Protein AF-A0ABD4SI12-F1 (afdb_monomer_lite)

Radius of gyration: 14.72 Å; chains: 1; bounding box: 30×26×32 Å

Sequence (57 aa):
MECASMAAVAAKRGAEFGQLLYTADSLANVKAHDDRDWGQASQAKALHICLRIIHNF

pLDDT: mean 91.06, std 7.19, range [60.25, 98.38]

Secondary structure (DSSP, 8-state):
--HHHHHHHHHHHT---------SS-TT-TTS---GGGGHHHHHHHHHHHHHHHHT-

Foldseek 3Di:
DCVVVVVVVCVVVVHDDDDDDDDQWDPPDPPDIDRVPRCPVPVVVSVVVVVVVVVVD

Organism: Lactobacillus delbrueckii subsp. lactis (NCBI:txid29397)

InterPro domains:
  IPR035994 Nucleoside phosphorylase superfamily [SSF53167] (1-56)

Structure (mmCIF, N/CA/C/O backbone):
data_AF-A0ABD4SI12-F1
#
_entry.id   AF-A0ABD4SI12-F1
#
loop_
_atom_site.group_PDB
_atom_site.id
_atom_site.type_symbol
_atom_site.label_atom_id
_atom_site.label_alt_id
_atom_site.label_comp_id
_atom_site.label_asym_id
_atom_site.label_entity_id
_atom_site.label_seq_id
_atom_site.pdbx_PDB_ins_code
_atom_site.Cartn_x
_atom_site.Cartn_y
_atom_site.Cartn_z
_atom_site.occupancy
_atom_site.B_iso_or_equiv
_atom_site.auth_seq_id
_atom_site.auth_comp_id
_atom_site.auth_asym_id
_atom_site.auth_atom_id
_atom_site.pdbx_PDB_model_num
ATOM 1 N N . MET A 1 1 ? -4.775 7.714 -6.038 1.00 74.62 1 MET A N 1
ATOM 2 C CA . MET A 1 1 ? -4.843 8.950 -5.229 1.00 74.62 1 MET A CA 1
ATOM 3 C C . MET A 1 1 ? -6.023 8.921 -4.229 1.00 74.62 1 MET A C 1
ATOM 5 O O . MET A 1 1 ? -6.734 9.904 -4.092 1.00 74.62 1 MET A O 1
ATOM 9 N N . GLU A 1 2 ? -6.217 7.829 -3.474 1.00 92.94 2 GLU A N 1
ATOM 10 C CA . GLU A 1 2 ? -7.429 7.584 -2.656 1.00 92.94 2 GLU A CA 1
ATOM 11 C C . GLU A 1 2 ? -7.123 7.398 -1.151 1.00 92.94 2 GLU A C 1
ATOM 13 O O . GLU A 1 2 ? -8.020 7.438 -0.306 1.00 92.94 2 GLU A O 1
ATOM 18 N N . CYS A 1 3 ? -5.842 7.230 -0.800 1.00 94.50 3 CYS A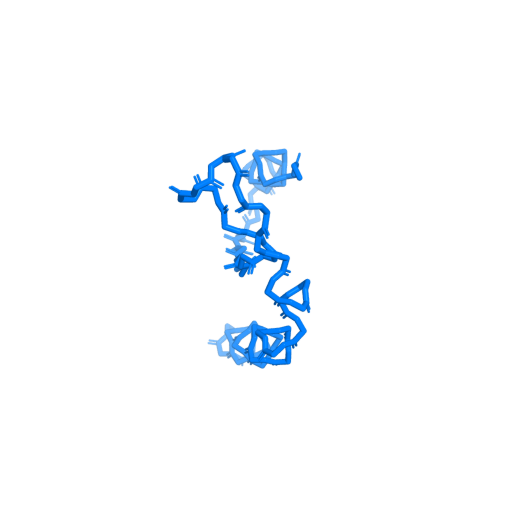 N 1
ATOM 19 C CA . CYS A 1 3 ? -5.374 6.757 0.508 1.00 94.50 3 CYS A CA 1
ATOM 20 C C . CYS A 1 3 ? -5.851 7.631 1.679 1.00 94.50 3 CYS A C 1
ATOM 22 O O . CYS A 1 3 ? -6.327 7.125 2.694 1.00 94.50 3 CYS A O 1
ATOM 24 N N . ALA A 1 4 ? -5.722 8.954 1.534 1.00 96.00 4 ALA A N 1
ATOM 25 C CA . ALA A 1 4 ? -6.053 9.905 2.592 1.00 96.00 4 ALA A CA 1
ATOM 26 C C . ALA A 1 4 ? -7.554 9.897 2.910 1.00 96.00 4 ALA A C 1
ATOM 28 O O . ALA A 1 4 ? -7.946 9.903 4.076 1.00 96.00 4 ALA A O 1
ATOM 29 N N . SER A 1 5 ? -8.398 9.824 1.878 1.00 96.94 5 SER A N 1
ATOM 30 C CA . SER A 1 5 ? -9.850 9.775 2.037 1.00 96.94 5 SER A CA 1
ATOM 31 C C . SER A 1 5 ? -10.296 8.480 2.715 1.00 96.94 5 SER A C 1
ATOM 33 O O . SER A 1 5 ? -11.124 8.532 3.622 1.00 96.94 5 SER A O 1
ATOM 35 N N . MET A 1 6 ? -9.724 7.332 2.338 1.00 97.19 6 MET A N 1
ATOM 36 C CA . MET A 1 6 ? -10.046 6.046 2.969 1.00 97.19 6 MET A CA 1
ATOM 37 C C . MET A 1 6 ? -9.648 6.014 4.449 1.00 97.19 6 MET A C 1
ATOM 39 O O . MET A 1 6 ? -10.473 5.658 5.291 1.00 97.19 6 MET A O 1
ATOM 43 N N . ALA A 1 7 ? -8.435 6.472 4.778 1.00 97.12 7 ALA A N 1
ATOM 44 C CA . ALA A 1 7 ? -7.971 6.560 6.161 1.00 97.12 7 ALA A CA 1
ATOM 45 C C . ALA A 1 7 ? -8.851 7.500 7.006 1.00 97.12 7 ALA A C 1
ATOM 47 O O . ALA A 1 7 ? -9.262 7.145 8.111 1.00 97.12 7 ALA A O 1
ATOM 48 N N . ALA A 1 8 ? -9.205 8.673 6.470 1.00 97.81 8 ALA A N 1
ATOM 49 C CA . ALA A 1 8 ? -10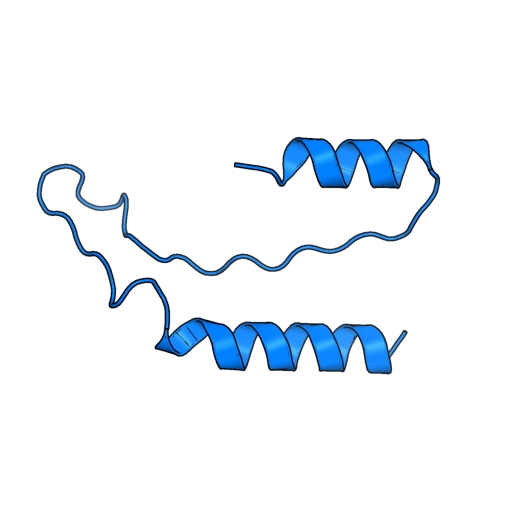.066 9.631 7.160 1.00 97.81 8 ALA A CA 1
ATOM 50 C C . ALA A 1 8 ? -11.479 9.077 7.413 1.00 97.81 8 ALA A C 1
ATOM 52 O O . ALA A 1 8 ? -12.043 9.271 8.492 1.00 97.81 8 ALA A O 1
ATOM 53 N N . VAL A 1 9 ? -12.059 8.367 6.440 1.00 98.06 9 VAL A N 1
ATOM 54 C CA . VAL A 1 9 ? -13.385 7.749 6.589 1.00 98.06 9 VAL A CA 1
ATOM 55 C C . VAL A 1 9 ? -13.359 6.616 7.615 1.00 98.06 9 VAL A C 1
ATOM 57 O O . VAL A 1 9 ? -14.283 6.539 8.424 1.00 98.06 9 VAL A O 1
ATOM 60 N N . ALA A 1 10 ? -12.323 5.773 7.620 1.00 97.88 10 ALA A N 1
ATOM 61 C CA . ALA A 1 10 ? -12.171 4.714 8.615 1.00 97.88 10 ALA A CA 1
ATOM 62 C C . ALA A 1 10 ? -12.064 5.285 10.035 1.00 97.88 10 ALA A C 1
ATOM 64 O O . ALA A 1 10 ? -12.825 4.879 10.913 1.00 97.88 10 ALA A O 1
ATOM 65 N N . ALA A 1 11 ? -11.225 6.311 10.226 1.00 98.06 11 ALA A N 1
ATOM 66 C CA . ALA A 1 11 ? -11.089 7.009 11.503 1.00 98.06 11 ALA A CA 1
ATOM 67 C C . ALA A 1 11 ? -12.419 7.625 11.966 1.00 98.06 11 ALA A C 1
ATOM 69 O O . ALA A 1 11 ? -12.833 7.425 13.105 1.00 98.06 11 ALA A O 1
ATOM 70 N N . LYS A 1 12 ? -13.146 8.307 11.067 1.00 98.38 12 LYS A N 1
ATOM 71 C CA . LYS A 1 12 ? -14.475 8.869 11.367 1.00 98.38 12 LYS A CA 1
ATOM 72 C C . LYS A 1 12 ? -15.492 7.796 11.775 1.00 98.38 12 LYS A C 1
ATOM 74 O O . LYS A 1 12 ? -16.397 8.083 12.553 1.00 98.38 12 LYS A O 1
ATOM 79 N N . ARG A 1 13 ? -15.387 6.590 11.214 1.00 98.12 13 ARG A N 1
ATOM 80 C CA . ARG A 1 13 ? -16.310 5.472 11.462 1.00 98.12 13 ARG A CA 1
ATOM 81 C C . ARG A 1 13 ? -15.877 4.560 12.615 1.00 98.12 13 ARG A C 1
ATOM 83 O O . ARG A 1 13 ? -16.627 3.645 12.931 1.00 98.12 13 ARG A O 1
ATOM 90 N N . GLY A 1 14 ? -14.713 4.792 13.225 1.00 97.75 14 GLY A N 1
ATOM 91 C CA . GLY A 1 14 ? -14.162 3.907 14.255 1.00 97.75 14 GLY A CA 1
ATOM 92 C C . GLY A 1 14 ? -13.796 2.515 13.729 1.00 97.75 14 GLY A C 1
ATOM 93 O O . GLY A 1 14 ? -13.880 1.547 14.474 1.00 97.75 14 GLY A O 1
ATOM 94 N N . ALA A 1 15 ? -13.447 2.404 12.444 1.00 96.62 15 ALA A N 1
ATOM 95 C CA . ALA A 1 15 ? -13.054 1.143 11.823 1.00 96.62 15 ALA A CA 1
ATOM 96 C C . ALA A 1 15 ? -11.530 0.971 11.838 1.00 96.62 15 ALA A C 1
ATOM 98 O O . ALA A 1 15 ? -10.790 1.923 11.578 1.00 96.62 15 ALA A O 1
ATOM 99 N N . GLU A 1 16 ? -11.067 -0.257 12.069 1.00 94.62 16 GLU A N 1
ATOM 100 C CA . GLU A 1 16 ? -9.673 -0.628 11.833 1.00 94.62 16 GLU A CA 1
ATOM 101 C C . GLU A 1 16 ? -9.386 -0.639 10.328 1.00 94.62 16 GLU A C 1
ATOM 103 O O . GLU A 1 16 ? -10.168 -1.159 9.529 1.00 94.62 16 GLU A O 1
ATOM 108 N N . PHE A 1 17 ? -8.279 -0.019 9.922 1.00 94.69 17 PHE A N 1
ATOM 109 C CA . PHE A 1 17 ? -7.955 0.175 8.514 1.00 94.69 17 PHE A CA 1
ATOM 110 C C . PHE A 1 17 ? -6.465 -0.004 8.243 1.00 94.69 17 PHE A C 1
ATOM 112 O O . PHE A 1 17 ? -5.619 0.579 8.919 1.00 94.69 17 PHE A O 1
ATOM 119 N N . GLY A 1 18 ? -6.160 -0.764 7.192 1.00 93.44 18 GLY A N 1
ATOM 120 C CA . GLY A 1 18 ? -4.821 -0.931 6.646 1.00 93.44 18 GLY A CA 1
ATOM 121 C C . GLY A 1 18 ? -4.852 -0.863 5.124 1.00 93.44 18 GLY A C 1
ATOM 122 O O . GLY A 1 18 ? -5.803 -1.316 4.488 1.00 93.44 18 GLY A O 1
ATOM 123 N N . GLN A 1 19 ? -3.801 -0.298 4.532 1.00 95.31 19 GLN A N 1
ATOM 124 C CA . GLN A 1 19 ? -3.651 -0.206 3.084 1.00 95.31 19 GLN A CA 1
ATOM 125 C C . GLN A 1 19 ? -2.225 -0.568 2.679 1.00 95.31 19 GLN A C 1
ATOM 127 O O . GLN A 1 19 ? -1.264 0.020 3.173 1.00 95.31 19 GLN A O 1
ATOM 132 N N . LEU A 1 20 ? -2.098 -1.508 1.745 1.00 94.75 20 LEU A N 1
ATOM 133 C CA . LEU A 1 20 ? -0.828 -1.909 1.154 1.00 94.75 20 LEU A CA 1
ATOM 134 C C . LEU A 1 20 ? -0.723 -1.317 -0.252 1.00 94.75 20 LEU A C 1
ATOM 136 O O . LEU A 1 20 ? -1.606 -1.521 -1.082 1.00 94.75 20 LEU A O 1
ATOM 140 N N . LEU A 1 21 ? 0.362 -0.596 -0.515 1.00 94.00 21 LEU A N 1
ATOM 141 C CA . LEU A 1 21 ? 0.647 -0.002 -1.817 1.00 94.00 21 LEU A CA 1
ATOM 142 C C . LEU A 1 21 ? 1.896 -0.653 -2.405 1.00 94.00 21 LEU A C 1
ATOM 144 O O . LEU A 1 21 ? 2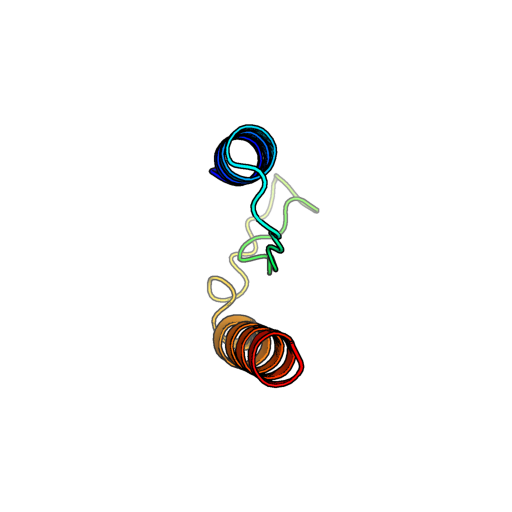.909 -0.802 -1.723 1.00 94.00 21 LEU A O 1
ATOM 148 N N . TYR A 1 22 ? 1.828 -0.999 -3.683 1.00 92.38 22 TYR A N 1
ATOM 149 C CA . TYR A 1 22 ? 2.987 -1.328 -4.502 1.00 92.38 22 TYR A CA 1
ATOM 150 C C . TYR A 1 22 ? 3.102 -0.292 -5.615 1.00 92.38 22 TYR A C 1
ATOM 152 O O . TYR A 1 22 ? 2.140 0.397 -5.952 1.00 92.38 22 TYR A O 1
ATOM 160 N N . THR A 1 23 ? 4.305 -0.132 -6.149 1.00 89.75 23 THR A N 1
ATOM 161 C CA . THR A 1 23 ? 4.595 0.968 -7.061 1.00 89.75 23 THR A CA 1
ATOM 162 C C . THR A 1 23 ? 4.582 0.471 -8.506 1.00 89.75 23 THR A C 1
ATOM 164 O O . THR A 1 23 ? 5.305 -0.461 -8.848 1.00 89.75 23 THR A O 1
ATOM 167 N N . ALA A 1 24 ? 3.721 1.085 -9.318 1.00 89.56 24 ALA A N 1
ATOM 168 C CA . ALA A 1 24 ? 3.512 0.770 -10.731 1.00 89.56 24 ALA A CA 1
ATOM 169 C C . ALA A 1 24 ? 4.325 1.666 -11.681 1.00 89.56 24 ALA A C 1
ATOM 171 O O . ALA A 1 24 ? 4.270 1.464 -12.873 1.00 89.56 24 ALA A O 1
ATOM 172 N N . ASP A 1 25 ? 5.038 2.671 -11.171 1.00 86.69 25 ASP A N 1
ATOM 173 C CA . ASP A 1 25 ? 5.966 3.522 -11.931 1.00 86.69 25 ASP A CA 1
ATOM 174 C C . ASP A 1 25 ? 6.977 4.124 -10.953 1.00 86.69 25 ASP A C 1
ATOM 176 O O . ASP A 1 25 ? 6.686 4.255 -9.755 1.00 86.69 25 ASP A O 1
ATOM 180 N N . SER A 1 26 ? 8.193 4.405 -11.406 1.00 84.31 26 SER A N 1
ATOM 181 C CA . SER A 1 26 ? 9.244 5.016 -10.598 1.00 84.31 26 SER A CA 1
ATOM 182 C C . SER A 1 26 ? 9.324 6.524 -10.818 1.00 84.31 26 SER A C 1
ATOM 184 O O . SER A 1 26 ? 9.714 7.002 -11.876 1.00 84.31 26 SER A O 1
ATOM 186 N N . LEU A 1 27 ? 9.094 7.297 -9.755 1.00 85.88 27 LEU A N 1
ATOM 187 C CA . LEU A 1 27 ? 9.379 8.737 -9.759 1.00 85.88 27 LEU A CA 1
ATOM 188 C C . LEU A 1 27 ? 10.871 9.058 -9.560 1.00 85.88 27 LEU A C 1
ATOM 190 O O . LEU A 1 27 ? 11.238 10.229 -9.485 1.00 85.88 27 LEU A O 1
ATOM 194 N N . ALA A 1 28 ? 11.740 8.045 -9.460 1.00 87.00 28 ALA A N 1
ATOM 195 C CA . ALA A 1 28 ? 13.171 8.248 -9.233 1.00 87.00 28 ALA A CA 1
ATOM 196 C C . ALA A 1 28 ? 13.853 8.985 -10.396 1.00 87.00 28 ALA A C 1
ATOM 198 O O . ALA A 1 28 ? 14.83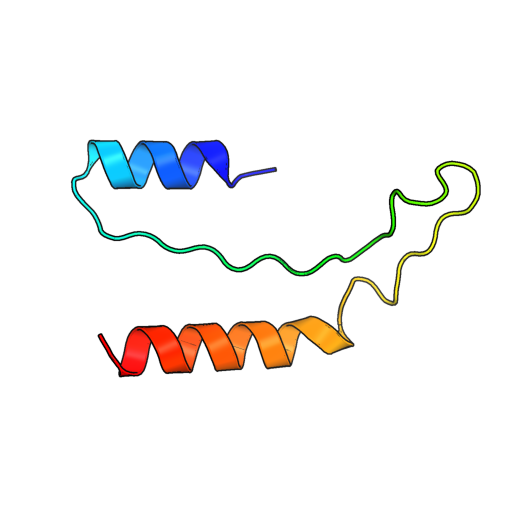4 9.696 -10.182 1.00 87.00 28 ALA A O 1
ATOM 199 N N . ASN A 1 29 ? 13.326 8.847 -11.616 1.00 85.50 29 ASN A N 1
ATOM 200 C CA . ASN A 1 29 ? 13.787 9.597 -12.775 1.00 85.50 29 ASN A CA 1
ATOM 201 C C . ASN A 1 29 ? 12.604 10.138 -13.581 1.00 85.50 29 ASN A C 1
ATOM 203 O O . ASN A 1 29 ? 12.116 9.509 -14.508 1.00 85.50 29 ASN A O 1
ATOM 207 N N . VAL A 1 30 ? 12.200 11.371 -13.290 1.00 83.88 30 VAL A N 1
ATOM 208 C CA . VAL A 1 30 ? 11.079 12.037 -13.978 1.00 83.88 30 VAL A CA 1
ATOM 209 C C . VAL A 1 30 ? 11.297 12.266 -15.482 1.00 83.88 30 VAL A C 1
ATOM 211 O O . VAL A 1 30 ? 10.355 12.625 -16.181 1.00 83.88 30 VAL A O 1
ATOM 214 N N . LYS A 1 31 ? 12.526 12.095 -15.993 1.00 86.62 31 LYS A N 1
ATOM 215 C CA . LYS A 1 31 ? 12.846 12.225 -17.425 1.00 86.62 31 LYS A CA 1
ATOM 216 C C . LYS A 1 31 ? 12.796 10.895 -18.178 1.00 86.62 31 LYS A C 1
ATOM 218 O O . LYS A 1 31 ? 12.797 10.913 -19.404 1.00 86.62 31 LYS A O 1
ATOM 223 N N . ALA A 1 32 ? 12.790 9.769 -17.470 1.00 81.81 32 ALA A N 1
ATOM 224 C CA . ALA A 1 32 ? 12.742 8.438 -18.055 1.00 81.81 32 ALA A CA 1
ATOM 225 C C . ALA A 1 32 ? 11.670 7.629 -17.327 1.00 81.81 32 ALA A C 1
ATOM 227 O O . ALA A 1 32 ? 11.892 7.154 -16.216 1.00 81.81 32 ALA A O 1
ATOM 228 N N . HIS A 1 33 ? 10.506 7.517 -17.964 1.00 80.12 33 HIS A N 1
ATOM 229 C CA . HIS A 1 33 ? 9.403 6.714 -17.458 1.00 80.12 33 HIS A CA 1
ATOM 230 C C . HIS A 1 33 ? 9.818 5.240 -17.394 1.00 80.12 33 HIS A C 1
ATOM 232 O O . HIS A 1 33 ? 10.317 4.696 -18.381 1.00 80.12 33 HIS A O 1
ATOM 238 N N . ASP A 1 34 ? 9.621 4.626 -16.231 1.00 81.31 34 ASP A N 1
ATOM 239 C CA . ASP A 1 34 ? 9.843 3.203 -15.991 1.00 81.31 34 ASP A CA 1
ATOM 240 C C . ASP A 1 34 ? 8.550 2.642 -15.410 1.00 81.31 34 ASP A C 1
ATOM 242 O O . ASP A 1 34 ? 8.337 2.615 -14.193 1.00 81.31 34 ASP A O 1
ATOM 246 N N . ASP A 1 35 ? 7.674 2.227 -16.321 1.00 78.69 35 ASP A N 1
ATOM 247 C CA . ASP A 1 35 ? 6.335 1.741 -16.018 1.00 78.69 35 ASP A CA 1
ATOM 248 C C . ASP A 1 35 ? 6.334 0.414 -15.257 1.00 78.69 35 ASP A C 1
ATOM 250 O O . ASP A 1 35 ? 5.272 -0.023 -14.840 1.00 78.69 35 ASP A O 1
ATOM 254 N N . ARG A 1 36 ? 7.488 -0.240 -15.045 1.00 81.44 36 ARG A N 1
ATOM 255 C CA . ARG A 1 36 ? 7.643 -1.468 -14.241 1.00 81.44 36 ARG A CA 1
ATOM 256 C C . ARG A 1 36 ? 6.527 -2.495 -14.452 1.00 81.44 36 ARG A C 1
ATOM 258 O O . ARG A 1 36 ? 6.056 -3.113 -13.489 1.00 81.44 36 ARG A O 1
ATOM 265 N N . ASP A 1 37 ? 6.094 -2.648 -15.704 1.00 88.12 37 ASP A N 1
ATOM 266 C CA . ASP A 1 37 ? 4.953 -3.480 -16.100 1.00 88.12 37 ASP A CA 1
ATOM 267 C C . ASP A 1 37 ? 3.699 -3.241 -15.232 1.00 88.12 37 ASP A C 1
ATOM 269 O O . ASP A 1 37 ? 3.036 -4.161 -14.752 1.00 88.12 37 ASP A O 1
ATOM 273 N N . TRP A 1 38 ? 3.433 -1.976 -14.914 1.00 86.44 38 TRP A N 1
ATOM 274 C CA . TRP A 1 38 ? 2.340 -1.492 -14.073 1.00 86.44 38 TRP A CA 1
ATOM 275 C C . TRP A 1 38 ? 2.249 -2.184 -12.703 1.00 86.44 38 TRP A C 1
ATOM 277 O O . TRP A 1 38 ? 1.191 -2.249 -12.070 1.00 86.44 38 TRP A O 1
ATOM 287 N N . GLY A 1 39 ? 3.374 -2.714 -12.216 1.00 89.56 39 GLY A N 1
ATOM 288 C CA . GLY A 1 39 ? 3.446 -3.452 -10.963 1.00 89.56 39 GLY A CA 1
ATOM 289 C C . GLY A 1 39 ? 2.773 -4.830 -10.991 1.00 89.56 39 GLY A C 1
ATOM 290 O O . GLY A 1 39 ? 2.504 -5.368 -9.912 1.00 89.56 39 GLY A O 1
ATOM 291 N N . GLN A 1 40 ? 2.526 -5.435 -12.163 1.00 90.19 40 GLN A N 1
ATOM 292 C CA . GLN A 1 40 ? 1.894 -6.761 -12.298 1.00 90.19 40 GLN A CA 1
ATOM 293 C C . GLN A 1 40 ? 2.557 -7.826 -11.410 1.00 90.19 40 GLN A C 1
ATOM 295 O O . GLN A 1 40 ? 1.883 -8.542 -10.666 1.00 90.19 40 GLN A O 1
ATOM 300 N N . ALA A 1 41 ? 3.893 -7.863 -11.377 1.00 90.19 41 ALA A N 1
ATOM 301 C CA . ALA A 1 41 ? 4.655 -8.800 -10.546 1.00 90.19 41 ALA A CA 1
ATOM 302 C C . ALA A 1 41 ? 4.443 -8.621 -9.025 1.00 90.19 41 ALA A C 1
ATOM 304 O O . ALA A 1 41 ? 4.732 -9.530 -8.236 1.00 90.19 41 ALA A O 1
ATOM 305 N N . SER A 1 42 ? 3.967 -7.450 -8.595 1.00 94.06 42 SER A N 1
ATOM 306 C CA . SER A 1 42 ? 3.702 -7.128 -7.188 1.00 94.06 42 SER A CA 1
ATOM 307 C C . SER A 1 42 ? 2.244 -7.352 -6.793 1.00 94.06 42 SER A C 1
ATOM 309 O O . SER A 1 42 ? 1.981 -7.607 -5.618 1.00 94.06 42 SER A O 1
ATOM 311 N N . GLN A 1 43 ? 1.309 -7.325 -7.748 1.00 93.31 43 GLN A N 1
ATOM 312 C CA . GLN A 1 43 ? -0.130 -7.425 -7.490 1.00 93.31 43 GLN A CA 1
ATOM 313 C C . GLN A 1 43 ? -0.500 -8.703 -6.722 1.00 93.31 43 GLN A C 1
ATOM 315 O O . GLN A 1 43 ? -1.105 -8.633 -5.651 1.00 93.31 43 GLN A O 1
ATOM 320 N N . ALA A 1 44 ? -0.089 -9.873 -7.223 1.00 94.75 44 ALA A N 1
ATOM 321 C CA . ALA A 1 44 ? -0.412 -11.156 -6.594 1.00 94.75 44 ALA A CA 1
ATOM 322 C C . ALA A 1 44 ? 0.182 -11.280 -5.177 1.00 94.75 44 ALA A C 1
ATOM 324 O O . ALA A 1 44 ? -0.473 -11.773 -4.257 1.00 94.75 44 ALA A O 1
ATOM 325 N N . LYS A 1 45 ? 1.409 -10.781 -4.980 1.00 95.44 45 LYS A N 1
ATOM 326 C CA . LYS A 1 45 ? 2.085 -10.783 -3.673 1.00 95.44 45 LYS A CA 1
ATOM 327 C C . LYS A 1 45 ? 1.370 -9.869 -2.682 1.00 95.44 45 LYS A C 1
ATOM 329 O O . LYS A 1 45 ? 1.145 -10.270 -1.543 1.00 95.44 45 LYS A O 1
ATOM 334 N N . ALA A 1 46 ? 0.991 -8.670 -3.120 1.00 96.12 46 ALA A N 1
ATOM 335 C CA . ALA A 1 46 ? 0.262 -7.713 -2.301 1.00 96.12 46 ALA A CA 1
ATOM 336 C C . ALA A 1 46 ? -1.093 -8.280 -1.853 1.00 96.12 46 ALA A C 1
ATOM 338 O O . ALA A 1 46 ? -1.410 -8.234 -0.666 1.00 96.12 46 ALA A O 1
ATOM 339 N N . LEU A 1 47 ? -1.842 -8.903 -2.770 1.00 95.12 47 LEU A N 1
ATOM 340 C CA . LEU A 1 47 ? -3.105 -9.566 -2.442 1.00 95.12 47 LEU A CA 1
ATOM 341 C C . LEU A 1 47 ? -2.911 -10.687 -1.414 1.00 95.12 47 LEU A C 1
ATOM 343 O O . LEU A 1 47 ? -3.642 -10.745 -0.428 1.00 95.12 47 LEU A O 1
ATOM 347 N N . HIS A 1 48 ? -1.909 -11.548 -1.605 1.00 96.31 48 HIS A N 1
ATOM 348 C CA . HIS A 1 48 ? -1.628 -12.636 -0.670 1.00 96.31 48 HIS A CA 1
ATOM 349 C C . HIS A 1 48 ? -1.290 -12.121 0.738 1.00 96.31 48 HIS A C 1
ATOM 351 O O . HIS A 1 48 ? -1.772 -12.666 1.730 1.00 96.31 48 HIS A O 1
ATOM 357 N N . ILE A 1 49 ? -0.509 -11.039 0.836 1.00 96.31 49 ILE A N 1
ATOM 358 C CA . ILE A 1 49 ? -0.206 -10.383 2.114 1.00 96.31 49 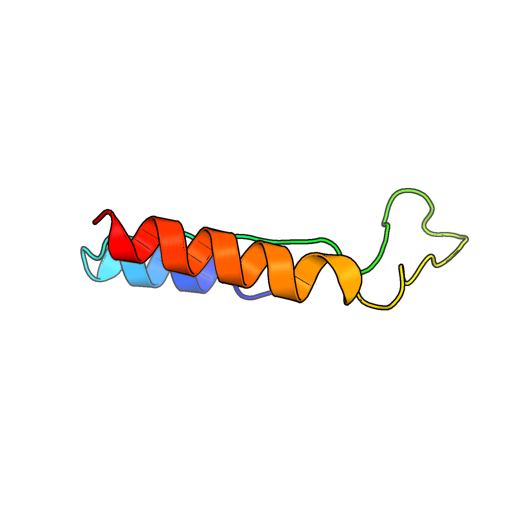ILE A CA 1
ATOM 359 C C . ILE A 1 49 ? -1.490 -9.853 2.762 1.00 96.31 49 ILE A C 1
ATOM 361 O O . ILE A 1 49 ? -1.719 -10.136 3.935 1.00 96.31 49 ILE A O 1
ATOM 365 N N . CYS A 1 50 ? -2.344 -9.147 2.015 1.00 96.00 50 CYS A N 1
ATOM 366 C CA . CYS A 1 50 ? -3.612 -8.626 2.532 1.00 96.00 50 CYS A CA 1
ATOM 367 C C . CYS A 1 50 ? -4.537 -9.742 3.039 1.00 96.00 50 CYS A C 1
ATOM 369 O O . CYS A 1 50 ? -5.081 -9.630 4.134 1.00 96.00 50 CYS A O 1
ATOM 371 N N . LEU A 1 51 ? -4.670 -10.841 2.289 1.00 96.00 51 LEU A N 1
ATOM 372 C CA . LEU A 1 51 ? -5.469 -11.998 2.705 1.00 96.00 51 LEU A CA 1
ATOM 373 C C . LEU A 1 51 ? -4.923 -12.631 3.986 1.00 96.00 51 LEU A C 1
ATOM 375 O O . LEU A 1 51 ? -5.693 -12.954 4.884 1.00 96.00 51 LEU A O 1
ATOM 379 N N . ARG A 1 52 ? -3.596 -12.767 4.101 1.00 96.50 52 ARG A N 1
ATOM 380 C CA . ARG A 1 52 ? -2.959 -13.309 5.306 1.00 96.50 52 ARG A CA 1
ATOM 381 C C . ARG A 1 52 ? -3.151 -12.404 6.520 1.00 96.50 52 ARG A C 1
ATOM 383 O O . ARG A 1 52 ? -3.315 -12.913 7.620 1.00 96.50 52 ARG A O 1
ATOM 390 N N . ILE A 1 53 ? -3.108 -11.086 6.326 1.00 94.31 53 ILE A N 1
ATOM 391 C CA . ILE A 1 53 ? -3.380 -10.115 7.388 1.00 94.31 53 ILE A CA 1
ATOM 392 C C . ILE A 1 53 ? -4.813 -10.314 7.887 1.00 94.31 53 ILE A C 1
ATOM 394 O O . ILE A 1 53 ? -4.990 -10.589 9.064 1.00 94.31 53 ILE A O 1
ATOM 398 N N . ILE A 1 54 ? -5.805 -10.271 6.992 1.00 93.19 54 ILE A N 1
ATOM 399 C CA . ILE A 1 54 ? -7.229 -10.373 7.356 1.00 93.19 54 ILE A CA 1
ATOM 400 C C . ILE A 1 54 ? -7.577 -11.742 7.957 1.00 93.19 54 ILE A C 1
ATOM 402 O O . ILE A 1 54 ? -8.396 -11.810 8.859 1.00 93.19 54 ILE A O 1
ATOM 406 N N . HIS A 1 55 ? -6.953 -12.829 7.498 1.00 93.19 55 HIS A N 1
ATOM 407 C CA . HIS A 1 55 ? -7.155 -14.162 8.077 1.00 93.19 55 HIS A CA 1
ATOM 408 C C . HIS A 1 55 ? -6.660 -14.278 9.532 1.00 93.19 55 HIS A C 1
ATOM 410 O O . HIS A 1 55 ? -7.124 -15.139 10.272 1.00 93.19 55 HIS A O 1
ATOM 416 N N . ASN A 1 56 ? -5.682 -13.461 9.927 1.00 81.06 56 ASN A N 1
ATOM 417 C CA . ASN A 1 56 ? -5.079 -13.499 11.262 1.00 81.06 56 ASN A CA 1
ATOM 418 C C . ASN A 1 56 ? -5.636 -12.419 12.211 1.00 81.06 56 ASN A C 1
ATOM 420 O O . ASN A 1 56 ? -5.103 -12.271 13.311 1.00 81.06 56 ASN A O 1
ATOM 424 N N . PHE A 1 57 ? -6.649 -11.668 11.768 1.00 60.25 57 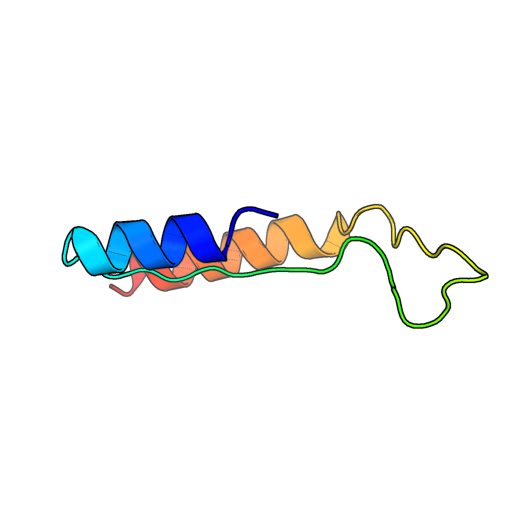PHE A N 1
ATOM 425 C CA . PHE A 1 57 ? -7.469 -10.771 12.585 1.00 60.25 57 PHE A CA 1
ATOM 426 C C . PHE A 1 57 ? -8.670 -11.534 13.150 1.00 60.25 57 PHE A C 1
ATOM 428 O O . PHE A 1 57 ? -9.010 -11.282 14.327 1.00 60.25 57 PHE A O 1
#